Protein AF-A0A5C4LXR1-F1 (afdb_monomer_lite)

Organism: NCBI:txid2547244

Foldseek 3Di:
DEAEPPQVCQVVLVVLLVVLCVVVVHDDDDDYYYDQFAPPFDAAPQARLLVLHHGDGHHYHDPSHHDSVSSNCSVVCVSVVVPPDD

pLDDT: mean 90.07, std 14.13, range [35.56, 97.69]

Radius of gyration: 12.56 Å; chains: 1; bounding box: 31×27×33 Å

Sequence (86 aa):
MWHVPDCPLLDQVREALGECLRHSGLDIAVREREGGYPSPTLVIDGVDVATGAPPVPGVYCRLDLPTHEQIHAALNGEDRRGMTLA

Structure (mmCIF, N/CA/C/O backbone):
data_AF-A0A5C4LXR1-F1
#
_entry.id   AF-A0A5C4LXR1-F1
#
loop_
_atom_site.group_PDB
_atom_site.id
_atom_site.type_symbol
_atom_site.label_atom_id
_atom_site.label_alt_id
_atom_site.label_comp_id
_atom_site.label_asym_id
_atom_site.label_entity_id
_atom_site.label_seq_id
_atom_site.pdbx_PDB_ins_code
_atom_site.Cartn_x
_atom_site.Cartn_y
_atom_site.Cartn_z
_atom_site.occupancy
_atom_site.B_iso_or_equiv
_atom_site.auth_seq_id
_atom_site.auth_comp_id
_atom_site.auth_asym_id
_atom_site.auth_atom_id
_atom_site.pdbx_PDB_model_num
ATOM 1 N N . MET A 1 1 ? -2.045 -4.340 -1.727 1.00 94.00 1 MET A N 1
ATOM 2 C CA . MET A 1 1 ? -0.719 -3.956 -2.241 1.00 94.00 1 MET A CA 1
ATOM 3 C C . MET A 1 1 ? -0.469 -4.656 -3.561 1.00 94.00 1 MET A C 1
ATOM 5 O O . MET A 1 1 ? -0.672 -5.861 -3.648 1.00 94.00 1 MET A O 1
ATOM 9 N N . TRP A 1 2 ? -0.126 -3.905 -4.598 1.00 96.62 2 TRP A N 1
ATOM 10 C CA . TRP A 1 2 ? 0.172 -4.425 -5.929 1.00 96.62 2 TRP A CA 1
ATOM 11 C C . TRP A 1 2 ? 1.665 -4.303 -6.203 1.00 96.62 2 TRP A C 1
ATOM 13 O O . TRP A 1 2 ? 2.278 -3.321 -5.784 1.00 96.62 2 TRP A O 1
ATOM 23 N N . HIS A 1 3 ? 2.242 -5.292 -6.876 1.00 96.69 3 HIS A N 1
ATOM 24 C CA . HIS A 1 3 ? 3.665 -5.299 -7.190 1.00 96.69 3 HIS A CA 1
ATOM 25 C C . HIS A 1 3 ? 3.983 -6.140 -8.437 1.00 96.69 3 HIS A C 1
ATOM 27 O O . HIS A 1 3 ? 3.189 -6.975 -8.864 1.00 96.69 3 HIS A O 1
ATOM 33 N N . VAL A 1 4 ? 5.167 -5.932 -9.000 1.00 94.81 4 VAL A N 1
ATOM 34 C CA . VAL A 1 4 ? 5.852 -6.816 -9.943 1.00 94.81 4 VAL A CA 1
ATOM 35 C C . VAL A 1 4 ? 6.779 -7.745 -9.152 1.00 94.81 4 VAL A C 1
ATOM 37 O O . VAL A 1 4 ? 7.106 -7.437 -7.997 1.00 94.81 4 VAL A O 1
ATOM 40 N N . PRO A 1 5 ? 7.213 -8.874 -9.733 1.00 92.88 5 PRO A N 1
ATOM 41 C CA . PRO A 1 5 ? 8.251 -9.695 -9.118 1.00 92.88 5 PRO A CA 1
ATOM 42 C C . PRO A 1 5 ? 9.536 -8.889 -8.877 1.00 92.88 5 PRO A C 1
ATOM 44 O O . PRO A 1 5 ? 9.892 -8.023 -9.676 1.00 92.88 5 PRO A O 1
ATOM 47 N N . ASP A 1 6 ? 10.228 -9.204 -7.780 1.00 90.81 6 ASP A N 1
ATOM 48 C CA . ASP A 1 6 ? 11.562 -8.683 -7.431 1.00 90.81 6 ASP A CA 1
ATOM 49 C C . ASP A 1 6 ? 11.661 -7.148 -7.281 1.00 90.81 6 ASP A C 1
ATOM 51 O O . ASP A 1 6 ? 12.732 -6.562 -7.397 1.00 90.81 6 ASP A O 1
ATOM 55 N N . CYS A 1 7 ? 10.548 -6.455 -7.008 1.00 94.06 7 CYS A N 1
ATOM 56 C CA . CYS A 1 7 ? 10.590 -5.021 -6.722 1.00 94.06 7 CYS A CA 1
ATOM 57 C C . CYS A 1 7 ? 11.320 -4.757 -5.387 1.00 94.06 7 CYS A C 1
ATOM 59 O O . CYS A 1 7 ? 10.781 -5.099 -4.331 1.00 94.06 7 CYS A O 1
ATOM 61 N N . PRO A 1 8 ? 12.487 -4.081 -5.381 1.00 95.81 8 PRO A N 1
ATOM 62 C CA . PRO A 1 8 ? 13.310 -3.939 -4.176 1.00 95.81 8 PRO A CA 1
ATOM 63 C C . PRO A 1 8 ? 12.711 -2.982 -3.138 1.00 95.81 8 PRO A C 1
ATOM 65 O O . PRO A 1 8 ? 13.157 -2.938 -1.997 1.00 95.81 8 PRO A O 1
ATOM 68 N N . LEU A 1 9 ? 11.713 -2.191 -3.535 1.00 96.94 9 LEU A N 1
ATOM 69 C CA . LEU A 1 9 ? 11.055 -1.207 -2.676 1.00 96.94 9 LEU A CA 1
ATOM 70 C C . LE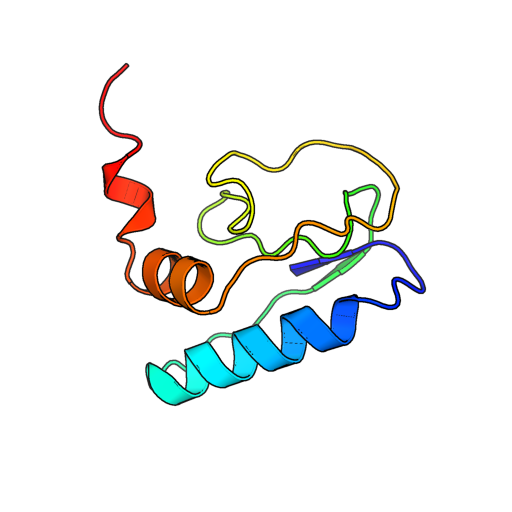U A 1 9 ? 9.784 -1.756 -2.018 1.00 96.94 9 LEU A C 1
ATOM 72 O O . LEU A 1 9 ? 9.130 -1.042 -1.260 1.00 96.94 9 LEU A O 1
ATOM 76 N N . LEU A 1 10 ? 9.421 -3.015 -2.292 1.00 96.25 10 LEU A N 1
ATOM 77 C CA . LEU A 1 10 ? 8.210 -3.623 -1.752 1.00 96.25 10 LEU A CA 1
ATOM 78 C C . LEU A 1 10 ? 8.242 -3.675 -0.220 1.00 96.25 10 LEU A C 1
ATOM 80 O O . LEU A 1 10 ? 7.295 -3.221 0.422 1.00 96.25 10 LEU A O 1
ATOM 84 N N . ASP A 1 11 ? 9.340 -4.161 0.363 1.00 96.69 11 ASP A N 1
ATOM 85 C CA . ASP A 1 11 ? 9.487 -4.276 1.818 1.00 96.69 11 ASP A CA 1
ATOM 86 C C . ASP A 1 11 ? 9.423 -2.925 2.531 1.00 96.69 11 ASP A C 1
ATOM 88 O O . ASP A 1 11 ? 8.833 -2.830 3.606 1.00 96.69 11 ASP A O 1
ATOM 92 N N . GLN A 1 12 ? 9.919 -1.858 1.899 1.00 97.12 12 GLN A N 1
ATOM 93 C CA . GLN A 1 12 ? 9.838 -0.508 2.457 1.00 97.12 12 GLN A CA 1
ATOM 94 C C . GLN A 1 12 ? 8.384 -0.054 2.643 1.00 97.12 12 GLN A C 1
ATOM 96 O O . GLN A 1 12 ? 8.032 0.497 3.685 1.00 97.12 12 GLN A O 1
ATOM 101 N N . VAL A 1 13 ? 7.507 -0.323 1.670 1.00 97.69 13 VAL A N 1
ATOM 102 C CA . VAL A 1 13 ? 6.088 0.048 1.798 1.00 97.69 13 VAL A CA 1
ATOM 103 C C . VAL A 1 13 ? 5.337 -0.909 2.730 1.00 97.69 13 VAL A C 1
ATOM 105 O O . VAL A 1 13 ? 4.401 -0.482 3.405 1.00 97.69 13 VAL A O 1
ATOM 108 N N . ARG A 1 14 ? 5.744 -2.185 2.826 1.00 97.12 14 ARG A N 1
ATOM 109 C CA . ARG A 1 14 ? 5.194 -3.125 3.825 1.00 97.12 14 ARG A CA 1
ATOM 110 C C . ARG A 1 14 ? 5.480 -2.651 5.246 1.00 97.12 14 ARG A C 1
ATOM 112 O O . ARG A 1 14 ? 4.571 -2.666 6.073 1.00 97.12 14 ARG A O 1
ATOM 119 N N . GLU A 1 15 ? 6.717 -2.236 5.511 1.00 97.69 15 GLU A N 1
ATOM 120 C CA . GLU A 1 15 ? 7.140 -1.730 6.816 1.00 97.69 15 GLU A CA 1
ATOM 121 C C . GLU A 1 15 ? 6.357 -0.469 7.188 1.00 97.69 15 GLU A C 1
ATOM 123 O O . GLU A 1 15 ? 5.678 -0.466 8.215 1.00 97.69 15 GLU A O 1
ATOM 128 N N . ALA A 1 16 ? 6.339 0.539 6.307 1.00 97.69 16 ALA A N 1
ATOM 129 C CA . ALA A 1 16 ? 5.606 1.782 6.543 1.00 97.69 16 ALA A CA 1
ATOM 130 C C . ALA A 1 16 ? 4.109 1.538 6.809 1.00 97.69 16 ALA A C 1
ATOM 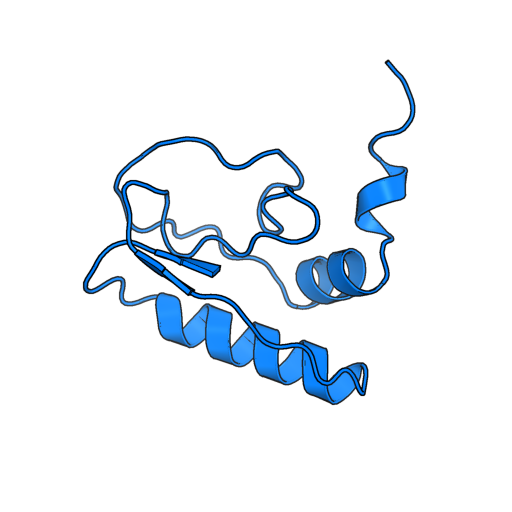132 O O . ALA A 1 16 ? 3.536 2.083 7.753 1.00 97.69 16 ALA A O 1
ATOM 133 N N . LEU A 1 17 ? 3.469 0.655 6.030 1.00 97.69 17 LEU A N 1
ATOM 134 C CA . LEU A 1 17 ? 2.074 0.275 6.260 1.00 97.69 17 LEU A CA 1
ATOM 135 C C . LEU A 1 17 ? 1.883 -0.425 7.612 1.00 97.69 17 LEU A C 1
ATOM 137 O O . LEU A 1 17 ? 0.928 -0.122 8.326 1.00 97.69 17 LEU A O 1
ATOM 141 N N . GLY A 1 18 ? 2.773 -1.352 7.974 1.00 97.38 18 GLY A N 1
ATOM 142 C CA . GLY A 1 18 ? 2.722 -2.058 9.254 1.00 97.38 18 GLY A CA 1
ATOM 143 C C . GLY A 1 18 ? 2.857 -1.115 10.451 1.00 97.38 18 GLY A C 1
ATOM 144 O O . GLY A 1 18 ? 2.131 -1.255 11.438 1.00 97.38 18 GLY A O 1
ATOM 145 N N . GLU A 1 19 ? 3.733 -0.116 10.355 1.00 97.38 19 GLU A N 1
ATOM 146 C CA . GLU A 1 19 ? 3.861 0.935 11.364 1.00 97.38 19 GLU A CA 1
ATOM 147 C C . GLU A 1 19 ? 2.583 1.761 11.496 1.00 97.38 19 GLU A C 1
ATOM 149 O O . GLU A 1 19 ? 2.097 1.945 12.615 1.00 97.38 19 GLU A O 1
ATOM 154 N N . CYS A 1 20 ? 2.000 2.196 10.374 1.00 97.06 20 CYS A N 1
ATOM 155 C CA . CYS A 1 20 ? 0.758 2.963 10.377 1.00 97.06 20 CYS A CA 1
ATOM 156 C C . CYS A 1 20 ? -0.413 2.168 10.967 1.00 97.06 20 CYS A C 1
ATOM 158 O O . CYS A 1 20 ? -1.139 2.688 11.813 1.00 97.06 20 CYS A O 1
ATOM 160 N N . LEU A 1 21 ? -0.575 0.897 10.584 1.00 96.25 21 LEU A N 1
ATOM 161 C CA . LEU A 1 21 ? -1.616 0.021 11.129 1.00 96.25 21 LEU A CA 1
ATOM 162 C C . LEU A 1 21 ? -1.466 -0.150 12.643 1.00 96.25 21 LEU A C 1
ATOM 164 O O . LEU A 1 21 ? -2.435 0.024 13.383 1.00 96.25 21 LEU A O 1
ATOM 168 N N . ARG A 1 22 ? -0.240 -0.403 13.121 1.00 96.12 22 ARG A N 1
ATOM 169 C CA . ARG A 1 22 ? 0.048 -0.529 14.555 1.00 96.12 22 ARG A CA 1
ATOM 170 C C . ARG A 1 22 ? -0.222 0.771 15.308 1.00 96.12 22 ARG A C 1
ATOM 172 O O . ARG A 1 22 ? -0.810 0.728 16.385 1.00 96.12 22 ARG A O 1
ATOM 179 N N . HIS A 1 23 ? 0.187 1.910 14.755 1.00 94.12 23 HIS A N 1
ATOM 180 C CA . HIS A 1 23 ? -0.050 3.219 15.362 1.00 94.12 23 HIS A CA 1
ATOM 181 C C . HIS A 1 23 ? -1.548 3.558 15.428 1.00 94.12 23 HIS A C 1
ATOM 183 O O . HIS A 1 23 ? -2.010 4.114 16.419 1.00 94.12 23 HIS A O 1
ATOM 189 N N . SER A 1 24 ? -2.319 3.163 14.412 1.00 91.50 24 SER A N 1
ATOM 190 C CA . SER A 1 24 ? -3.773 3.342 14.368 1.00 91.50 24 SER A CA 1
ATOM 191 C C . SER A 1 24 ? -4.563 2.264 15.127 1.00 91.50 24 SER A C 1
ATOM 193 O O . SER A 1 24 ? -5.784 2.367 15.210 1.00 91.50 24 SER A O 1
ATOM 195 N N . GLY A 1 25 ? -3.906 1.240 15.684 1.00 94.38 25 GLY A N 1
ATOM 196 C CA . GLY A 1 25 ? -4.576 0.127 16.367 1.00 94.38 25 GLY A CA 1
ATOM 197 C C . GLY A 1 25 ? -5.464 -0.718 15.444 1.00 94.38 25 GLY A C 1
ATOM 198 O O . GLY A 1 25 ? -6.426 -1.328 15.908 1.00 94.38 25 GLY A O 1
ATOM 199 N N . LEU A 1 26 ? -5.169 -0.722 14.141 1.00 93.25 26 LEU A N 1
ATOM 200 C CA . LEU A 1 26 ? -5.932 -1.427 13.118 1.00 93.25 26 LEU A CA 1
ATOM 201 C C . LEU A 1 26 ? -5.301 -2.790 12.827 1.00 93.25 26 LEU A C 1
ATOM 203 O O . LEU A 1 26 ? -4.112 -2.881 12.530 1.00 93.25 26 LEU A O 1
ATOM 207 N N . ASP A 1 27 ? -6.126 -3.833 12.840 1.00 92.69 27 ASP A N 1
ATOM 208 C CA . ASP A 1 27 ? -5.759 -5.174 12.383 1.00 92.69 27 ASP A CA 1
ATOM 209 C C . ASP A 1 27 ? -6.469 -5.447 11.051 1.00 92.69 27 ASP A C 1
ATOM 211 O O . ASP A 1 27 ? -7.624 -5.873 11.007 1.00 92.69 27 ASP A O 1
ATOM 215 N N . ILE A 1 28 ? -5.813 -5.083 9.945 1.00 90.50 28 ILE A N 1
ATOM 216 C CA . ILE A 1 28 ? -6.363 -5.195 8.587 1.00 90.50 28 ILE A CA 1
ATOM 217 C C . ILE A 1 28 ? -5.491 -6.143 7.771 1.00 90.50 28 ILE A C 1
ATOM 219 O O . ILE A 1 28 ? -4.286 -5.941 7.624 1.00 90.50 28 ILE A O 1
ATOM 223 N N . ALA A 1 29 ? -6.121 -7.150 7.166 1.00 91.69 29 ALA A N 1
ATOM 224 C CA . ALA A 1 29 ? -5.441 -8.052 6.250 1.00 91.69 29 ALA A CA 1
ATOM 225 C C . ALA A 1 29 ? -5.037 -7.323 4.954 1.00 91.69 29 ALA A C 1
ATOM 227 O O . ALA A 1 29 ? -5.882 -6.857 4.186 1.00 91.69 29 ALA A O 1
ATOM 228 N N . VAL A 1 30 ? -3.734 -7.273 4.673 1.00 94.00 30 VAL A N 1
ATOM 229 C CA . VAL A 1 30 ? -3.197 -6.676 3.444 1.00 94.00 30 VAL A CA 1
ATOM 230 C C . VAL A 1 30 ? -3.186 -7.723 2.337 1.00 94.00 30 VAL A C 1
ATOM 232 O O . VAL A 1 30 ? -2.405 -8.670 2.360 1.00 94.00 30 VAL A O 1
ATOM 235 N N . ARG A 1 31 ? -4.042 -7.551 1.325 1.00 96.00 31 ARG A N 1
ATOM 236 C CA . ARG A 1 31 ? -4.025 -8.423 0.144 1.00 96.00 31 ARG A CA 1
ATOM 237 C C . ARG A 1 31 ? -2.919 -8.006 -0.819 1.00 96.00 31 ARG A C 1
ATOM 239 O O . ARG A 1 31 ? -2.959 -6.898 -1.363 1.00 96.00 31 ARG A O 1
ATOM 246 N N . GLU A 1 32 ? -1.989 -8.912 -1.078 1.00 94.75 32 GLU A N 1
ATOM 247 C CA . GLU A 1 32 ? -0.951 -8.746 -2.095 1.00 94.75 32 GLU A CA 1
ATOM 248 C C . GLU A 1 32 ? -1.433 -9.260 -3.460 1.00 94.75 32 GLU A C 1
ATOM 250 O O . GLU A 1 32 ? -2.190 -10.232 -3.550 1.00 94.75 32 GLU A O 1
ATOM 255 N N . ARG A 1 33 ? -1.058 -8.559 -4.532 1.00 95.00 33 ARG A N 1
ATOM 256 C CA . ARG A 1 33 ? -1.354 -8.937 -5.916 1.00 95.00 33 ARG A CA 1
ATOM 257 C 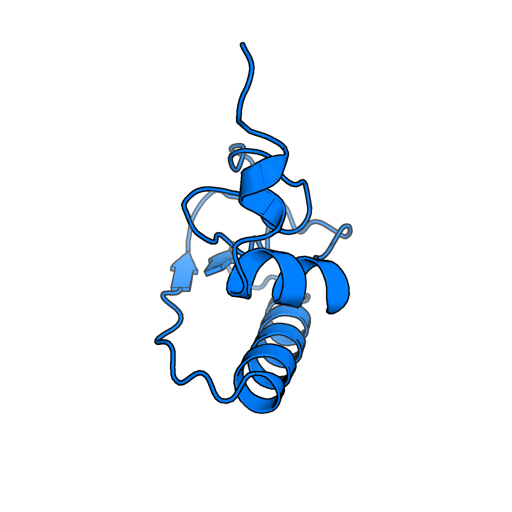C . ARG A 1 33 ? -0.132 -8.669 -6.780 1.00 95.00 33 ARG A C 1
ATOM 259 O O . ARG A 1 33 ? 0.207 -7.512 -7.016 1.00 95.00 33 ARG A O 1
ATOM 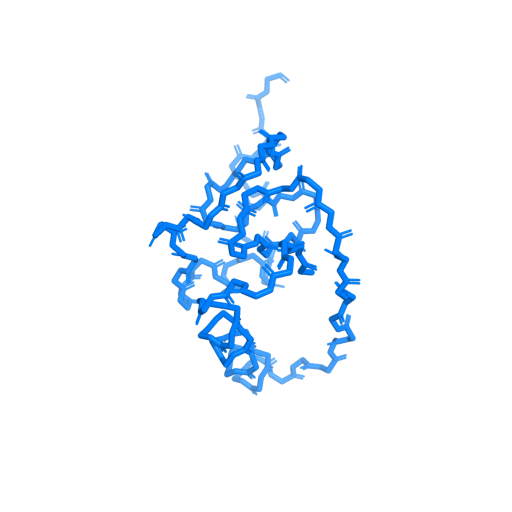266 N N . GLU A 1 34 ? 0.446 -9.735 -7.308 1.00 94.38 34 GLU A N 1
ATOM 267 C CA . GLU A 1 34 ? 1.456 -9.625 -8.350 1.00 94.38 34 GLU A CA 1
ATOM 268 C C . GLU A 1 34 ? 0.789 -9.356 -9.712 1.00 94.38 34 GLU A C 1
ATOM 270 O O . GLU A 1 34 ? -0.253 -9.943 -10.025 1.00 94.38 34 GLU A O 1
ATOM 275 N N . GLY A 1 35 ? 1.342 -8.448 -10.518 1.00 90.00 35 GLY A N 1
ATOM 276 C CA . GLY A 1 35 ? 0.826 -8.145 -11.853 1.00 90.00 35 GLY A CA 1
ATOM 277 C C . GLY A 1 35 ? 1.478 -6.931 -12.511 1.00 90.00 35 GLY A C 1
ATOM 278 O O . GLY A 1 35 ? 2.433 -6.357 -11.998 1.00 90.00 35 GLY A O 1
ATOM 279 N N . GLY A 1 36 ? 0.951 -6.535 -13.672 1.00 88.94 36 GLY A N 1
ATOM 280 C CA . GLY A 1 36 ? 1.474 -5.417 -14.458 1.00 88.94 36 GLY A CA 1
ATOM 281 C C . GLY A 1 36 ? 1.062 -4.045 -13.922 1.00 88.94 36 GLY A C 1
ATOM 282 O O . GLY A 1 36 ? 0.250 -3.362 -14.552 1.00 88.94 36 GLY A O 1
ATOM 283 N N . TYR A 1 37 ? 1.612 -3.667 -12.766 1.00 88.31 37 TYR A N 1
ATOM 284 C CA . TYR A 1 37 ? 1.370 -2.382 -12.106 1.00 88.31 37 TYR A CA 1
ATOM 285 C C . TYR A 1 37 ? 2.684 -1.658 -11.765 1.00 88.31 37 TYR A C 1
ATOM 287 O O . TYR A 1 37 ? 3.701 -2.315 -11.503 1.00 88.31 37 TYR A O 1
ATOM 295 N N . PRO A 1 38 ? 2.684 -0.311 -11.715 1.00 94.88 38 PRO A N 1
ATOM 296 C CA . PRO A 1 38 ? 3.746 0.425 -11.045 1.00 94.88 38 PRO A CA 1
ATOM 297 C C . PRO A 1 38 ? 3.918 -0.142 -9.635 1.00 94.88 38 PRO A C 1
ATOM 299 O O . PRO A 1 38 ? 2.936 -0.415 -8.952 1.00 94.88 38 PRO A O 1
ATOM 302 N N . SER A 1 39 ? 5.154 -0.405 -9.230 1.00 96.12 39 SER A N 1
ATOM 303 C CA . SER A 1 39 ? 5.426 -1.215 -8.044 1.00 96.12 39 SER A CA 1
ATOM 304 C C . SER A 1 39 ? 6.375 -0.535 -7.073 1.00 96.12 39 SER A C 1
ATOM 306 O O . SER A 1 39 ? 7.378 0.012 -7.529 1.00 96.12 39 SER A O 1
ATOM 308 N N . PRO A 1 40 ? 6.126 -0.625 -5.760 1.00 97.12 40 PRO A N 1
ATOM 309 C CA . PRO A 1 40 ? 4.890 -1.100 -5.132 1.00 97.12 40 PRO A CA 1
ATOM 310 C C . PRO A 1 40 ? 3.764 -0.055 -5.232 1.00 97.12 40 PRO A C 1
ATOM 312 O O . PRO A 1 40 ? 4.015 1.143 -5.153 1.00 97.12 40 PRO A O 1
ATOM 315 N N . THR A 1 41 ? 2.514 -0.506 -5.325 1.00 97.69 41 THR A N 1
ATOM 316 C CA . THR A 1 41 ? 1.333 0.363 -5.212 1.00 97.69 41 THR A CA 1
ATOM 317 C C . THR A 1 41 ? 0.476 -0.075 -4.028 1.00 97.69 41 THR A C 1
ATOM 319 O O . THR A 1 41 ? -0.059 -1.191 -3.980 1.00 97.69 41 THR A O 1
ATOM 322 N N . LEU A 1 42 ? 0.322 0.814 -3.047 1.00 97.62 42 LEU A N 1
ATOM 323 C CA . LEU A 1 42 ? -0.632 0.637 -1.960 1.00 97.62 42 LEU A CA 1
ATOM 324 C C . LEU A 1 42 ? -1.990 1.170 -2.414 1.00 97.62 42 LEU A C 1
ATOM 326 O O . LEU A 1 42 ? -2.134 2.362 -2.651 1.00 97.62 42 LEU A O 1
ATOM 330 N N . VAL A 1 43 ? -2.972 0.275 -2.525 1.00 96.81 43 VAL A N 1
ATOM 331 C CA . VAL A 1 43 ? -4.343 0.636 -2.898 1.00 96.81 43 VAL A CA 1
ATOM 332 C C . VAL A 1 43 ? -5.247 0.538 -1.679 1.00 96.81 43 VAL A C 1
ATOM 334 O O . VAL A 1 43 ? -5.354 -0.548 -1.101 1.00 96.81 43 VAL A O 1
ATOM 337 N N . ILE A 1 44 ? -5.912 1.636 -1.330 1.00 95.56 44 ILE A N 1
ATOM 338 C CA . ILE A 1 44 ? -6.942 1.713 -0.284 1.00 95.56 44 ILE A CA 1
ATOM 339 C C . ILE A 1 44 ? -8.186 2.320 -0.928 1.00 95.56 44 ILE A C 1
ATOM 341 O O . ILE A 1 44 ? -8.085 3.313 -1.636 1.00 95.56 44 ILE A O 1
ATOM 345 N N . ASP A 1 45 ? -9.344 1.674 -0.769 1.00 93.00 45 ASP A N 1
ATOM 346 C CA . ASP A 1 45 ? -10.61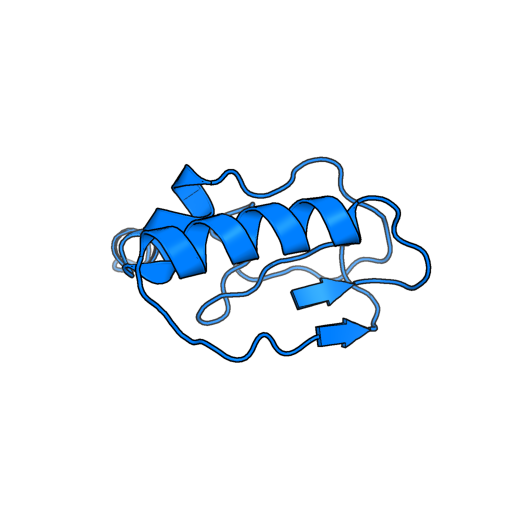5 2.108 -1.374 1.00 93.00 45 ASP A CA 1
ATOM 347 C C . ASP A 1 45 ? -10.552 2.398 -2.892 1.00 93.00 45 ASP A C 1
ATOM 349 O O . ASP A 1 45 ? -11.308 3.201 -3.432 1.00 93.00 45 ASP A O 1
ATOM 353 N N . GLY A 1 46 ? -9.660 1.705 -3.608 1.00 93.75 46 GLY A N 1
ATOM 354 C CA . GLY A 1 46 ? -9.468 1.877 -5.053 1.00 93.75 46 GLY A CA 1
ATOM 355 C C . GLY A 1 46 ? -8.545 3.032 -5.452 1.00 93.75 46 GLY A C 1
ATOM 356 O O . GLY A 1 46 ? -8.333 3.231 -6.646 1.00 93.75 46 GLY A O 1
ATOM 357 N N . VAL A 1 47 ? -7.963 3.742 -4.485 1.00 95.88 47 VAL A N 1
ATOM 358 C CA . VAL A 1 47 ? -7.019 4.845 -4.689 1.00 95.88 47 VAL A CA 1
ATOM 359 C C . VAL A 1 47 ? -5.593 4.366 -4.435 1.00 95.88 47 VAL A C 1
ATOM 361 O O . VAL A 1 47 ? -5.324 3.686 -3.446 1.00 95.88 47 VAL A O 1
ATOM 364 N N . ASP A 1 48 ? -4.678 4.710 -5.337 1.00 96.44 48 ASP A N 1
ATOM 365 C CA . ASP A 1 48 ? -3.241 4.620 -5.105 1.00 96.44 48 ASP A CA 1
ATOM 366 C C . ASP A 1 48 ? -2.814 5.720 -4.130 1.00 96.44 48 ASP A C 1
ATOM 368 O O . ASP A 1 48 ? -2.782 6.900 -4.476 1.00 96.44 48 ASP A O 1
ATOM 372 N N . VAL A 1 49 ? -2.458 5.316 -2.913 1.00 97.62 49 VAL A N 1
ATOM 373 C CA . VAL A 1 49 ? -2.159 6.217 -1.790 1.00 97.62 49 VAL A CA 1
ATOM 374 C C . VAL A 1 49 ? -1.010 7.181 -2.101 1.00 97.62 49 VAL A C 1
ATOM 376 O O . VAL A 1 49 ? -0.990 8.295 -1.587 1.00 97.62 49 VAL A O 1
ATOM 379 N N . ALA A 1 50 ? -0.058 6.783 -2.950 1.00 96.12 50 ALA A N 1
ATOM 380 C CA . ALA A 1 50 ? 1.059 7.651 -3.307 1.00 96.12 50 ALA A CA 1
ATOM 381 C C . ALA A 1 50 ? 0.618 8.833 -4.188 1.00 96.12 50 ALA A C 1
ATOM 383 O O . ALA A 1 50 ? 1.169 9.924 -4.067 1.00 96.12 50 ALA A O 1
ATOM 384 N N . THR A 1 51 ? -0.391 8.634 -5.047 1.00 94.69 51 THR A N 1
ATOM 385 C CA . THR A 1 51 ? -0.851 9.649 -6.013 1.00 94.69 51 THR A CA 1
ATOM 386 C C . THR A 1 51 ? -2.175 10.312 -5.646 1.00 94.69 51 THR A C 1
ATOM 388 O O . THR A 1 51 ? -2.485 11.362 -6.205 1.00 94.69 51 THR A O 1
ATOM 391 N N . GLY A 1 52 ? -2.973 9.714 -4.757 1.00 94.38 52 GLY A N 1
ATOM 392 C CA . GLY A 1 52 ? -4.345 10.157 -4.480 1.00 94.38 52 GLY A CA 1
ATOM 393 C C . GLY A 1 52 ? -5.305 9.937 -5.660 1.00 94.38 52 GLY A C 1
ATOM 394 O O . GLY A 1 52 ? -6.383 10.524 -5.709 1.00 94.38 52 GLY A O 1
ATOM 395 N N . ALA A 1 53 ? -4.919 9.115 -6.642 1.00 93.62 53 ALA A N 1
ATOM 396 C CA . ALA A 1 53 ? -5.690 8.850 -7.853 1.00 93.62 53 ALA A CA 1
ATOM 397 C C . ALA A 1 53 ? -5.925 7.342 -8.050 1.00 93.62 53 ALA A C 1
ATOM 399 O O . ALA A 1 53 ? -5.263 6.516 -7.419 1.00 93.62 53 ALA A O 1
ATOM 400 N N . PRO A 1 54 ? -6.848 6.933 -8.938 1.00 94.88 54 PRO A N 1
ATOM 401 C CA . PRO A 1 54 ? -6.966 5.533 -9.318 1.00 94.88 54 PRO A CA 1
ATOM 402 C C . PRO A 1 54 ? -5.640 4.991 -9.882 1.00 94.88 54 PRO A C 1
ATOM 404 O O . PRO A 1 54 ? -4.976 5.682 -10.661 1.00 94.88 54 PRO A O 1
ATOM 407 N N . PRO A 1 55 ? -5.249 3.752 -9.541 1.00 92.94 55 PRO A N 1
ATOM 408 C CA . PRO A 1 55 ? -3.998 3.176 -10.009 1.00 92.94 55 PRO A CA 1
ATOM 409 C C . PRO A 1 55 ? -4.003 2.986 -11.531 1.00 92.94 55 PRO A C 1
ATOM 411 O O . PRO A 1 55 ? -4.961 2.478 -12.117 1.00 92.94 55 PRO A O 1
ATOM 414 N N . VAL A 1 56 ? -2.893 3.358 -12.165 1.00 90.31 56 VAL A N 1
ATOM 415 C CA . VAL A 1 56 ? -2.689 3.255 -13.617 1.00 90.31 56 VAL A CA 1
ATOM 416 C C . VAL A 1 56 ? -1.933 1.971 -13.992 1.00 90.31 56 VAL A C 1
ATOM 418 O O . VAL A 1 56 ? -1.175 1.445 -13.173 1.00 90.31 56 VAL A O 1
ATOM 421 N N . PRO A 1 57 ? -2.111 1.433 -15.214 1.00 88.81 57 PRO A N 1
ATOM 422 C CA . PRO A 1 57 ? -1.320 0.299 -15.691 1.00 88.81 57 PRO A CA 1
ATOM 423 C C . PRO A 1 57 ? 0.136 0.699 -15.978 1.00 88.81 57 PRO A C 1
ATOM 425 O O . PRO A 1 57 ? 0.424 1.838 -16.339 1.00 88.81 57 PRO A O 1
ATOM 428 N N . GLY A 1 58 ? 1.054 -0.263 -15.880 1.00 90.69 58 GLY A N 1
ATOM 429 C CA . GLY A 1 58 ? 2.478 -0.077 -16.187 1.00 90.69 58 GLY A CA 1
ATOM 430 C C . GLY A 1 58 ? 3.328 -1.146 -15.508 1.00 90.69 58 GLY A C 1
ATOM 431 O O . GLY A 1 58 ? 2.902 -1.688 -14.508 1.00 90.69 58 GLY A O 1
ATOM 432 N N . VAL A 1 59 ? 4.505 -1.492 -16.031 1.00 94.19 59 VAL A N 1
ATOM 433 C CA . VAL A 1 59 ? 5.365 -2.539 -15.437 1.00 94.19 59 VAL A CA 1
ATOM 434 C C . VAL A 1 59 ? 6.728 -1.942 -15.112 1.00 94.19 59 VAL A C 1
ATOM 436 O O . VAL A 1 59 ? 7.623 -1.940 -15.952 1.00 94.19 59 VAL A O 1
ATOM 439 N N . TYR A 1 60 ? 6.869 -1.370 -13.919 1.00 94.25 60 TYR A N 1
ATOM 440 C CA . TYR A 1 60 ? 8.123 -0.767 -13.462 1.00 94.25 60 TYR A CA 1
ATOM 441 C C . TYR A 1 60 ? 8.138 -0.586 -11.943 1.00 94.25 60 TYR A C 1
ATOM 443 O O . TYR A 1 60 ? 7.089 -0.515 -11.303 1.00 94.25 60 TYR A O 1
ATOM 451 N N . CYS A 1 61 ? 9.338 -0.459 -11.374 1.00 95.31 61 CYS A N 1
ATOM 452 C CA . CYS A 1 61 ? 9.510 -0.037 -9.987 1.00 95.31 61 CYS A CA 1
ATOM 453 C C . CYS A 1 61 ? 9.440 1.492 -9.914 1.00 95.31 61 CYS A C 1
ATOM 455 O O . CYS A 1 61 ? 10.242 2.179 -10.548 1.00 95.31 61 CYS A O 1
ATOM 457 N N . ARG A 1 62 ? 8.465 2.029 -9.181 1.00 94.81 62 ARG A N 1
ATOM 458 C CA . ARG A 1 62 ? 8.318 3.471 -8.953 1.00 94.81 62 ARG A CA 1
ATOM 459 C C . ARG A 1 62 ? 9.173 3.900 -7.764 1.00 94.81 62 ARG A C 1
ATOM 461 O O . ARG A 1 62 ? 9.369 3.125 -6.837 1.00 94.81 62 ARG A O 1
ATOM 468 N N . LEU A 1 63 ? 9.647 5.141 -7.791 1.00 95.94 63 LEU A N 1
ATOM 469 C CA . LEU A 1 63 ? 10.407 5.740 -6.684 1.00 95.94 63 LEU A CA 1
ATOM 470 C C . LEU A 1 63 ? 9.547 6.657 -5.807 1.00 95.94 63 LEU A C 1
ATOM 472 O O . LEU A 1 63 ? 9.912 6.954 -4.677 1.00 95.94 63 LEU A O 1
ATOM 476 N N . ASP A 1 64 ? 8.413 7.106 -6.339 1.00 94.69 64 ASP A N 1
ATOM 477 C CA . ASP A 1 64 ? 7.426 7.897 -5.615 1.00 94.69 64 ASP A CA 1
ATOM 478 C C . ASP A 1 64 ? 6.575 6.961 -4.747 1.00 94.69 64 ASP A C 1
ATOM 480 O O . ASP A 1 64 ? 5.616 6.363 -5.228 1.00 94.69 64 ASP A O 1
ATOM 484 N N . LEU A 1 65 ? 7.002 6.729 -3.510 1.00 97.19 65 LEU A N 1
ATOM 485 C CA . LEU A 1 65 ? 6.336 5.835 -2.563 1.00 97.19 65 LEU A CA 1
ATOM 486 C C . LEU A 1 65 ? 5.424 6.633 -1.623 1.00 97.19 65 LEU A C 1
ATOM 488 O O . LEU A 1 65 ? 5.721 7.796 -1.346 1.00 97.19 65 LEU A O 1
ATOM 492 N N . PRO A 1 66 ? 4.342 6.032 -1.094 1.00 97.44 66 PRO A N 1
ATOM 493 C CA . PRO A 1 66 ? 3.474 6.737 -0.163 1.00 97.44 66 PRO A CA 1
ATOM 494 C C . PRO A 1 66 ? 4.218 7.036 1.144 1.00 97.44 66 PRO A C 1
ATOM 496 O O . PRO A 1 66 ? 4.919 6.183 1.690 1.00 97.44 66 PRO A O 1
ATOM 499 N N . THR A 1 67 ? 4.030 8.243 1.665 1.00 97.38 67 THR A N 1
ATOM 500 C CA . THR A 1 67 ? 4.516 8.652 2.989 1.00 97.38 67 THR A CA 1
ATOM 501 C C . THR A 1 67 ? 3.628 8.096 4.108 1.00 97.38 67 THR A C 1
ATOM 503 O O . THR A 1 67 ? 2.452 7.801 3.884 1.00 97.38 67 THR A O 1
ATOM 506 N N . HIS A 1 68 ? 4.140 8.012 5.345 1.00 97.19 68 HIS A N 1
ATOM 507 C CA . HIS A 1 68 ? 3.322 7.641 6.513 1.00 97.19 68 HIS A CA 1
ATOM 508 C C . HIS A 1 68 ? 2.091 8.539 6.683 1.00 97.19 68 HIS A C 1
ATOM 510 O O . HIS A 1 68 ? 1.027 8.042 7.040 1.00 97.19 68 HIS A O 1
ATOM 516 N N . GLU A 1 69 ? 2.208 9.841 6.400 1.00 96.19 69 GLU A N 1
ATOM 517 C CA . GLU A 1 69 ? 1.076 10.776 6.460 1.00 96.19 69 GLU A CA 1
ATOM 518 C C . GLU A 1 69 ? -0.020 10.385 5.460 1.00 96.19 69 GLU A C 1
ATOM 520 O O . GLU A 1 69 ? -1.177 10.241 5.851 1.00 96.19 69 GLU A O 1
ATOM 525 N N . GLN A 1 70 ? 0.345 10.125 4.199 1.00 97.56 70 GLN A N 1
ATOM 526 C CA . GLN A 1 70 ? -0.606 9.690 3.171 1.00 97.56 70 GLN A CA 1
ATOM 527 C C . GLN A 1 70 ? -1.274 8.361 3.544 1.00 97.56 70 GLN A C 1
ATOM 529 O O . GLN A 1 70 ? -2.485 8.209 3.385 1.00 97.56 70 GLN A O 1
ATOM 534 N N . ILE A 1 71 ? -0.512 7.407 4.091 1.00 97.38 71 ILE A N 1
ATOM 535 C CA . ILE A 1 71 ? -1.055 6.124 4.558 1.00 97.38 71 ILE A CA 1
ATOM 536 C C . ILE A 1 71 ? -2.053 6.350 5.698 1.00 97.38 71 ILE A C 1
ATOM 538 O O . ILE A 1 71 ? -3.158 5.810 5.659 1.00 97.38 71 ILE A O 1
ATOM 542 N N . HIS A 1 72 ? -1.708 7.168 6.695 1.00 95.31 72 HIS A N 1
ATOM 543 C CA . HIS A 1 72 ? -2.612 7.488 7.798 1.00 95.31 72 HIS A CA 1
ATOM 544 C C . HIS A 1 72 ? -3.880 8.201 7.327 1.00 95.31 72 HIS A C 1
ATOM 546 O O . HIS A 1 72 ? -4.974 7.817 7.744 1.00 95.31 72 HIS A O 1
ATOM 552 N N . ALA A 1 73 ? -3.758 9.193 6.447 1.00 94.06 73 ALA A N 1
ATOM 553 C CA . ALA A 1 73 ? -4.897 9.908 5.886 1.00 94.06 73 ALA A CA 1
ATOM 554 C C . ALA A 1 73 ? -5.833 8.958 5.121 1.00 94.06 73 ALA A C 1
ATOM 556 O O . ALA A 1 73 ? -7.051 9.003 5.305 1.00 94.06 73 ALA A O 1
ATOM 557 N N . ALA A 1 74 ? -5.274 8.046 4.320 1.00 94.81 74 ALA A N 1
ATOM 558 C CA . ALA A 1 74 ? -6.044 7.041 3.596 1.00 94.81 74 ALA A CA 1
ATOM 559 C C . ALA A 1 74 ? -6.752 6.052 4.543 1.00 94.81 74 ALA A C 1
ATOM 561 O O . ALA A 1 74 ? -7.942 5.793 4.371 1.00 94.81 74 ALA A O 1
ATOM 562 N N . LEU A 1 75 ? -6.071 5.553 5.585 1.00 93.88 75 LEU A N 1
ATOM 563 C CA . LEU A 1 75 ? -6.659 4.647 6.587 1.00 93.88 75 LEU A CA 1
ATOM 564 C C . LEU A 1 75 ? -7.802 5.293 7.386 1.00 93.88 75 LEU A C 1
ATOM 566 O O . LEU A 1 75 ? -8.759 4.612 7.746 1.00 93.88 75 LEU A O 1
ATOM 570 N N . ASN A 1 76 ? -7.720 6.600 7.651 1.00 89.75 76 ASN A N 1
ATOM 571 C CA . ASN A 1 76 ? -8.753 7.356 8.367 1.00 89.75 76 ASN A CA 1
ATOM 572 C C . ASN A 1 76 ? -9.846 7.926 7.438 1.00 89.75 76 ASN A C 1
ATOM 574 O O . ASN A 1 76 ? -10.765 8.604 7.902 1.00 89.75 76 ASN A O 1
ATOM 578 N N . GLY A 1 77 ? -9.776 7.650 6.129 1.00 81.31 77 GLY A N 1
ATOM 579 C CA . GLY A 1 77 ? -10.760 8.102 5.144 1.00 81.31 77 GLY A CA 1
ATOM 580 C C . GLY A 1 77 ? -10.715 9.604 4.849 1.00 81.31 77 GLY A C 1
ATOM 581 O O . GLY A 1 77 ? -11.705 10.166 4.378 1.00 81.31 77 GLY A O 1
ATOM 582 N N . GLU A 1 78 ? -9.594 10.269 5.124 1.00 67.50 78 GLU A N 1
ATOM 583 C CA . GLU A 1 78 ? -9.418 11.710 4.908 1.00 67.50 78 GLU A CA 1
ATOM 584 C C . GLU A 1 78 ? -9.105 12.041 3.446 1.00 67.50 78 GLU A C 1
ATOM 586 O O . GLU A 1 78 ? -9.566 13.061 2.936 1.00 67.50 78 GLU A O 1
ATOM 591 N N . ASP A 1 79 ? -8.449 11.113 2.748 1.00 58.94 79 ASP A N 1
ATOM 592 C CA . ASP A 1 79 ? -8.193 11.158 1.302 1.00 58.94 79 ASP A CA 1
ATOM 593 C C . ASP A 1 79 ? -9.499 11.229 0.473 1.00 58.94 79 ASP A C 1
ATOM 595 O O . ASP A 1 79 ? -9.597 11.922 -0.540 1.00 58.94 79 ASP A O 1
ATOM 599 N N . ARG A 1 80 ? -10.593 10.644 0.987 1.00 56.69 80 ARG A N 1
ATOM 600 C CA . ARG A 1 80 ? -11.920 10.638 0.339 1.00 56.69 80 ARG A CA 1
ATOM 601 C C . ARG A 1 80 ? -12.594 12.011 0.252 1.00 56.69 80 ARG A C 1
ATOM 603 O O . ARG A 1 80 ? -13.545 12.166 -0.513 1.00 56.69 80 ARG A O 1
ATOM 610 N N . ARG A 1 81 ? -12.166 13.005 1.041 1.00 53.47 81 ARG A N 1
ATOM 611 C CA . ARG A 1 81 ? -12.797 14.342 1.061 1.00 53.47 81 ARG A CA 1
ATOM 612 C C . ARG A 1 81 ? -12.398 15.211 -0.137 1.00 53.47 81 ARG A C 1
ATOM 614 O O . ARG A 1 81 ? -13.062 16.211 -0.387 1.00 53.47 81 ARG A O 1
ATOM 621 N N . GLY A 1 82 ? -11.370 14.814 -0.892 1.00 48.09 82 GLY A N 1
ATOM 622 C CA . GLY A 1 82 ? -10.982 15.4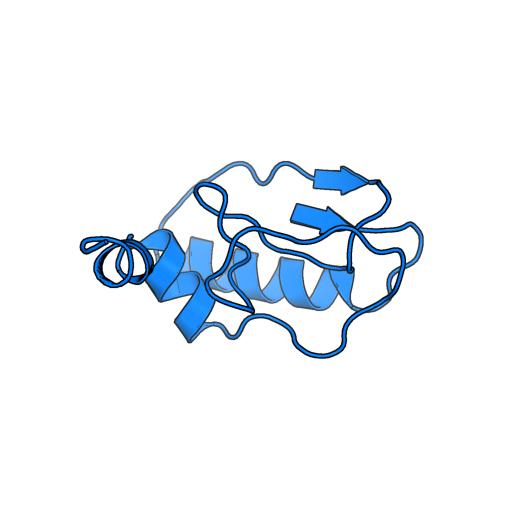54 -2.153 1.00 48.09 82 GLY A CA 1
ATOM 623 C C . GLY A 1 82 ? -11.781 14.982 -3.376 1.00 48.09 82 GLY A C 1
ATOM 624 O O . GLY A 1 82 ? -11.750 15.644 -4.407 1.00 48.09 82 GLY A O 1
ATOM 625 N N . MET A 1 83 ? -12.530 13.874 -3.267 1.00 47.22 83 MET A N 1
ATOM 626 C CA . MET A 1 83 ? -13.265 13.240 -4.375 1.00 47.22 83 MET A CA 1
ATOM 627 C C . MET A 1 83 ? -14.792 13.370 -4.225 1.00 47.22 83 MET A C 1
ATOM 629 O O . MET A 1 83 ? -15.560 12.458 -4.520 1.00 47.22 83 MET A O 1
ATOM 633 N N . THR A 1 84 ? -15.261 14.517 -3.730 1.00 46.16 84 THR A N 1
ATOM 634 C CA . THR A 1 84 ? -16.649 14.974 -3.904 1.00 46.16 84 THR A CA 1
ATOM 635 C C . THR A 1 84 ? -16.613 16.359 -4.532 1.00 46.16 84 THR A C 1
ATOM 637 O O . THR A 1 84 ? -16.455 17.341 -3.815 1.00 46.16 84 THR A O 1
ATOM 640 N N . LEU A 1 85 ? -16.708 16.396 -5.867 1.00 40.50 85 LEU A N 1
ATOM 641 C CA . LEU A 1 85 ? -17.311 17.422 -6.739 1.00 40.50 85 LEU A CA 1
ATOM 642 C C . LEU A 1 85 ? -16.701 17.319 -8.151 1.00 40.50 85 LEU A C 1
ATOM 644 O O . LEU A 1 85 ? -15.691 17.955 -8.440 1.00 40.50 85 LEU A O 1
ATOM 648 N N . ALA A 1 86 ? -17.344 16.529 -9.013 1.00 35.56 86 ALA A N 1
ATOM 649 C CA . ALA A 1 86 ? -17.534 16.783 -10.445 1.00 35.56 86 ALA A CA 1
ATOM 650 C C . ALA A 1 86 ? -18.621 15.838 -10.972 1.00 35.56 86 ALA A C 1
ATOM 652 O O . ALA A 1 86 ? -18.502 14.619 -10.718 1.00 35.56 86 ALA A O 1
#

Secondary structure (DSSP, 8-state):
-EE-TT-TTHHHHHHHHHHHHHHHT-------EESSSEESB-EETTEETTTTBPPPP--EE-S-PPPHHHHHHHHTT-GGGGS---